Protein AF-A0A1S3R292-F1 (afdb_monomer_lite)

Radius of gyration: 14.04 Å; chains: 1; bounding box: 45×21×37 Å

Foldseek 3Di:
DDDDDAFEAEDEACQLVLVVVQVVVVVCCVVVNDHAEYEYPYHNAHDDPNSVVSVVCQQVVVDDRPHQYEYEADPDPSRNVQPPDQCKDASGHSYIYRHHDDD

Structure (mmCIF, N/CA/C/O backbone):
data_AF-A0A1S3R292-F1
#
_entry.id   AF-A0A1S3R292-F1
#
loop_
_atom_site.group_PDB
_atom_site.id
_atom_site.type_symbol
_atom_site.label_atom_id
_atom_site.label_alt_id
_atom_site.label_comp_id
_atom_site.label_asym_id
_atom_site.label_entity_id
_atom_site.label_seq_id
_atom_site.pdbx_PDB_ins_code
_atom_site.Cartn_x
_atom_site.Cartn_y
_atom_site.Cartn_z
_atom_site.occupancy
_atom_site.B_iso_or_equiv
_atom_site.auth_seq_id
_atom_site.auth_comp_id
_atom_site.auth_asym_id
_atom_site.auth_atom_id
_atom_site.pdbx_PDB_model_num
ATOM 1 N N . MET A 1 1 ? -27.817 -3.099 15.866 1.00 47.16 1 MET A N 1
ATOM 2 C CA . MET A 1 1 ? -26.360 -2.913 16.035 1.00 47.16 1 MET A CA 1
ATOM 3 C C . MET A 1 1 ? -25.913 -2.100 14.832 1.00 47.16 1 MET A C 1
ATOM 5 O O . MET A 1 1 ? -26.072 -2.596 13.729 1.00 47.16 1 MET A O 1
ATOM 9 N N . GLY A 1 2 ? -25.561 -0.823 15.002 1.00 67.75 2 GLY A N 1
ATOM 10 C CA . GLY A 1 2 ? -25.202 0.033 13.863 1.00 67.75 2 GLY A CA 1
ATOM 11 C C . GLY A 1 2 ? -23.869 -0.411 13.268 1.00 67.75 2 GLY A C 1
ATOM 12 O O . GLY A 1 2 ? -22.938 -0.684 14.026 1.00 67.75 2 GLY A O 1
ATOM 13 N N . GLU A 1 3 ? -23.788 -0.519 11.944 1.00 78.12 3 GLU A N 1
ATOM 14 C CA . GLU A 1 3 ? -22.535 -0.829 11.257 1.00 78.12 3 GLU A CA 1
ATOM 15 C C . GLU A 1 3 ? -21.489 0.235 11.603 1.00 78.12 3 GLU A C 1
ATOM 17 O O . GLU A 1 3 ? -21.733 1.441 11.505 1.00 78.12 3 GLU A O 1
ATOM 22 N N . LYS A 1 4 ? -20.324 -0.210 12.079 1.00 85.06 4 LYS A N 1
ATOM 23 C CA . LYS A 1 4 ? -19.222 0.693 12.399 1.00 85.06 4 LYS A CA 1
ATOM 24 C C . LYS A 1 4 ? -18.691 1.274 11.081 1.00 85.06 4 LYS A C 1
ATOM 26 O O . LYS A 1 4 ? -18.398 0.495 10.177 1.00 85.06 4 LYS A O 1
ATOM 31 N N . PRO A 1 5 ? -18.537 2.604 10.957 1.00 89.94 5 PRO A N 1
ATOM 32 C CA . PRO A 1 5 ? -18.028 3.197 9.727 1.00 89.94 5 PRO A CA 1
ATOM 33 C C . PRO A 1 5 ? -16.593 2.729 9.462 1.00 89.94 5 PRO A C 1
ATOM 35 O O . PRO A 1 5 ? -15.759 2.752 10.373 1.00 89.94 5 PRO A O 1
ATOM 38 N N . LEU A 1 6 ? -16.318 2.342 8.214 1.00 93.19 6 LEU A N 1
ATOM 39 C CA . LEU A 1 6 ? -14.980 1.982 7.743 1.00 93.19 6 LEU A CA 1
ATOM 40 C C . LEU A 1 6 ? -14.056 3.202 7.779 1.00 93.19 6 LEU A C 1
ATOM 42 O O . LEU A 1 6 ? -14.384 4.270 7.257 1.00 93.19 6 LEU A O 1
ATOM 46 N N . LYS A 1 7 ? -12.877 3.035 8.374 1.00 95.12 7 LYS A N 1
ATOM 47 C CA . LYS A 1 7 ? -11.827 4.049 8.445 1.00 95.12 7 LYS A CA 1
ATOM 48 C C . LYS A 1 7 ? -10.684 3.662 7.522 1.00 95.12 7 LYS A C 1
ATOM 50 O O . LYS A 1 7 ? -9.925 2.737 7.801 1.00 95.12 7 LYS A O 1
ATOM 55 N N . ILE A 1 8 ? -10.537 4.419 6.443 1.00 96.12 8 ILE A N 1
ATOM 56 C CA . ILE A 1 8 ? -9.555 4.163 5.391 1.00 96.12 8 ILE A CA 1
ATOM 57 C C . ILE A 1 8 ? -8.477 5.246 5.427 1.00 96.12 8 ILE A C 1
ATOM 59 O O . ILE A 1 8 ? -8.787 6.436 5.468 1.00 96.12 8 ILE A O 1
ATOM 63 N N . LEU A 1 9 ? -7.210 4.837 5.396 1.00 97.25 9 LEU A N 1
ATOM 64 C CA . LEU A 1 9 ? -6.099 5.730 5.077 1.00 97.25 9 LEU A CA 1
ATOM 65 C C . LEU A 1 9 ? -5.855 5.701 3.572 1.00 97.25 9 LEU A C 1
ATOM 67 O O . LEU A 1 9 ? -5.899 4.637 2.965 1.00 97.25 9 LEU A O 1
ATOM 71 N N . ALA A 1 10 ? -5.542 6.851 2.985 1.00 96.38 10 ALA A N 1
ATOM 72 C CA . ALA A 1 10 ? -5.107 6.943 1.598 1.00 96.38 10 ALA A CA 1
ATOM 73 C C . ALA A 1 10 ? -3.723 7.594 1.525 1.00 96.38 10 ALA A C 1
ATOM 75 O O . ALA A 1 10 ? -3.446 8.555 2.249 1.00 96.38 10 ALA A O 1
ATOM 76 N N . CYS A 1 11 ? -2.859 7.081 0.653 1.00 95.94 11 CYS A N 1
ATOM 77 C CA . CYS A 1 11 ? -1.584 7.704 0.312 1.00 95.94 11 CYS A CA 1
ATOM 78 C C . CYS A 1 11 ? -1.396 7.771 -1.207 1.00 95.94 11 CYS A C 1
ATOM 80 O O . CYS A 1 11 ? -1.903 6.923 -1.938 1.00 95.94 11 CYS A O 1
ATOM 82 N N . GLY A 1 12 ? -0.685 8.802 -1.665 1.00 94.69 12 GLY A N 1
ATOM 83 C CA . GLY A 1 12 ? -0.290 8.956 -3.065 1.00 94.69 12 GLY A CA 1
ATOM 84 C C . GLY A 1 12 ? 0.971 8.154 -3.376 1.00 94.69 12 GLY A C 1
ATOM 85 O O . GLY A 1 12 ? 1.060 6.976 -3.032 1.00 94.69 12 GLY A O 1
ATOM 86 N N . ASP A 1 13 ? 1.943 8.808 -4.004 1.00 93.56 13 ASP A N 1
ATOM 87 C CA . ASP A 1 13 ? 3.200 8.181 -4.403 1.00 93.56 13 ASP A CA 1
ATOM 88 C C . ASP A 1 13 ? 4.075 7.826 -3.192 1.00 93.56 13 ASP A C 1
ATOM 90 O O . ASP A 1 13 ? 4.370 8.654 -2.329 1.00 93.56 13 ASP A O 1
ATOM 94 N N . VAL A 1 14 ? 4.472 6.556 -3.130 1.00 95.06 14 VAL A N 1
ATOM 95 C CA . VAL A 1 14 ? 5.403 5.999 -2.141 1.00 95.06 14 VAL A CA 1
ATOM 96 C C . VAL A 1 14 ? 6.818 5.946 -2.715 1.00 95.06 14 VAL A C 1
ATOM 98 O O . VAL A 1 14 ? 7.786 6.138 -1.981 1.00 95.06 14 VAL A O 1
ATOM 101 N N . GLU A 1 15 ? 6.938 5.674 -4.018 1.00 94.19 15 GLU A N 1
ATOM 102 C CA . GLU A 1 15 ? 8.199 5.593 -4.768 1.00 94.19 15 GLU A CA 1
ATOM 103 C C . GLU A 1 15 ? 9.238 4.666 -4.110 1.00 94.19 15 GLU A C 1
ATOM 105 O O . GLU A 1 15 ? 10.442 4.904 -4.159 1.00 94.19 15 GLU A O 1
ATOM 110 N N . GLY A 1 16 ? 8.775 3.593 -3.457 1.00 94.50 16 GLY A N 1
ATOM 111 C CA . GLY A 1 16 ? 9.633 2.642 -2.749 1.00 94.50 16 GLY A CA 1
ATOM 112 C C . GLY A 1 16 ? 9.992 3.008 -1.305 1.00 94.50 16 GLY A C 1
ATOM 113 O O . GLY A 1 16 ? 10.612 2.192 -0.631 1.00 94.50 16 GLY A O 1
ATOM 114 N N . ASN A 1 17 ? 9.552 4.159 -0.782 1.00 96.56 17 ASN A N 1
ATOM 115 C CA . ASN A 1 17 ? 9.726 4.556 0.624 1.00 96.56 17 ASN A CA 1
ATOM 116 C C . ASN A 1 17 ? 8.679 3.902 1.561 1.00 96.56 17 ASN A C 1
ATOM 118 O O . ASN A 1 17 ? 7.995 4.573 2.345 1.00 96.56 17 ASN A O 1
ATOM 122 N N . ILE A 1 18 ? 8.521 2.582 1.479 1.00 97.25 18 ILE A N 1
ATOM 123 C CA . ILE A 1 18 ? 7.476 1.790 2.153 1.00 97.25 18 ILE A CA 1
ATOM 124 C C . ILE A 1 18 ? 7.543 1.939 3.687 1.00 97.25 18 ILE A C 1
ATOM 126 O O . ILE A 1 18 ? 6.534 2.167 4.357 1.00 97.25 18 ILE A O 1
ATOM 130 N N . ASN A 1 19 ? 8.741 1.886 4.261 1.00 97.69 19 ASN A N 1
ATOM 131 C CA . ASN A 1 19 ? 9.059 2.045 5.672 1.00 97.69 19 ASN A CA 1
ATOM 132 C C . ASN A 1 19 ? 8.609 3.412 6.180 1.00 97.69 19 ASN A C 1
ATOM 134 O O . ASN A 1 19 ? 8.035 3.500 7.268 1.00 97.69 19 ASN A O 1
ATOM 138 N N . ALA A 1 20 ? 8.837 4.474 5.403 1.00 97.44 20 ALA A N 1
ATOM 139 C CA . ALA A 1 20 ? 8.425 5.824 5.769 1.00 97.44 20 ALA A CA 1
ATOM 140 C C . ALA A 1 20 ? 6.895 5.913 5.878 1.00 97.44 20 ALA A C 1
ATOM 142 O O . ALA A 1 20 ? 6.367 6.384 6.893 1.00 97.44 20 ALA A O 1
ATOM 143 N N . VAL A 1 21 ? 6.180 5.377 4.884 1.00 97.50 21 VAL A N 1
ATOM 144 C CA . VAL A 1 21 ? 4.710 5.334 4.873 1.00 97.50 21 VAL A CA 1
ATOM 145 C C . VAL A 1 21 ? 4.181 4.493 6.030 1.00 97.50 21 VAL A C 1
ATOM 147 O O . VAL A 1 21 ? 3.346 4.963 6.803 1.00 97.50 21 VAL A O 1
ATOM 150 N N . PHE A 1 22 ? 4.705 3.288 6.241 1.00 97.81 22 PHE A N 1
ATOM 151 C CA . PHE A 1 22 ? 4.248 2.405 7.314 1.00 97.81 22 PHE A CA 1
ATOM 152 C C . PHE A 1 22 ? 4.585 2.927 8.716 1.00 97.8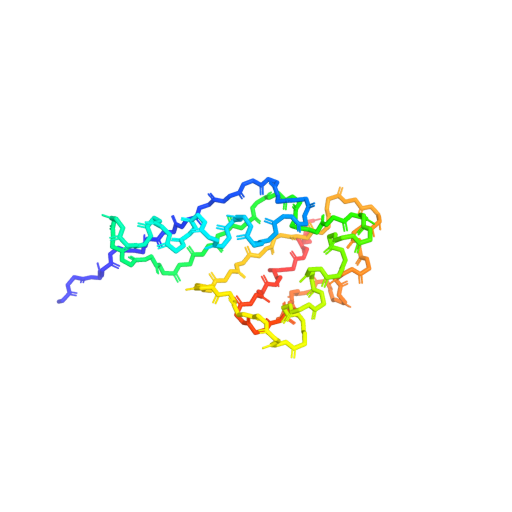1 22 PHE A C 1
ATOM 154 O O . PHE A 1 22 ? 3.787 2.761 9.642 1.00 97.81 22 PHE 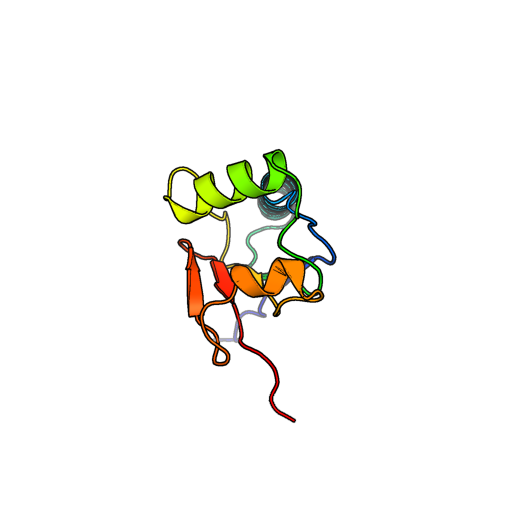A O 1
ATOM 161 N N . ASN A 1 23 ? 5.707 3.625 8.897 1.00 97.81 23 ASN A N 1
ATOM 162 C CA . ASN A 1 23 ? 6.003 4.334 10.145 1.00 97.81 23 ASN A CA 1
ATOM 163 C C . ASN A 1 23 ? 5.000 5.464 10.405 1.00 97.81 23 ASN A C 1
ATOM 165 O O . ASN A 1 23 ? 4.539 5.642 11.540 1.00 97.81 23 ASN A O 1
ATOM 169 N N . ARG A 1 24 ? 4.600 6.189 9.356 1.00 97.12 24 ARG A N 1
ATOM 170 C CA . ARG A 1 24 ? 3.560 7.215 9.457 1.00 97.12 24 ARG A CA 1
ATOM 171 C C . ARG A 1 24 ? 2.202 6.603 9.793 1.00 97.12 24 ARG A C 1
ATOM 173 O O . ARG A 1 24 ? 1.548 7.097 10.707 1.00 97.12 24 ARG A O 1
ATOM 180 N N . VAL A 1 25 ? 1.826 5.487 9.165 1.00 97.31 25 VAL A N 1
ATOM 181 C CA . VAL A 1 25 ? 0.605 4.728 9.495 1.00 97.31 25 VAL A CA 1
ATOM 182 C C . VAL A 1 25 ? 0.599 4.313 10.964 1.00 97.31 25 VAL A C 1
ATOM 184 O O . VAL A 1 25 ? -0.359 4.612 11.672 1.00 97.31 25 VAL A O 1
ATOM 187 N N . ARG A 1 26 ? 1.681 3.699 11.465 1.00 97.00 26 ARG A N 1
ATOM 188 C CA . ARG A 1 26 ? 1.808 3.328 12.887 1.00 97.00 26 ARG A CA 1
ATOM 189 C C . ARG A 1 26 ? 1.606 4.529 13.811 1.00 97.00 26 ARG A C 1
ATOM 191 O O . ARG A 1 26 ? 0.946 4.415 14.841 1.00 97.00 26 ARG A O 1
ATOM 198 N N . THR A 1 27 ? 2.157 5.682 13.443 1.00 97.25 27 THR A N 1
ATOM 199 C CA . THR A 1 27 ? 2.025 6.921 14.220 1.00 97.25 27 THR A CA 1
ATOM 200 C C . THR A 1 27 ? 0.590 7.446 14.215 1.00 97.25 27 THR A C 1
ATOM 202 O O . THR A 1 27 ? 0.077 7.827 15.265 1.00 97.25 27 THR A O 1
ATOM 205 N N . VAL A 1 28 ? -0.075 7.440 13.058 1.00 96.38 28 VAL A N 1
ATOM 206 C CA . VAL A 1 28 ? -1.473 7.873 12.919 1.00 96.38 28 VAL A CA 1
ATOM 207 C C . VAL A 1 28 ? -2.407 6.945 13.689 1.00 96.38 28 VAL A C 1
ATOM 209 O O . VAL A 1 28 ? -3.226 7.439 14.456 1.00 96.38 28 VAL A O 1
ATOM 212 N N . GLN A 1 29 ? -2.237 5.624 13.588 1.00 95.00 29 GLN A N 1
ATOM 213 C CA . GLN A 1 29 ? -3.065 4.674 14.33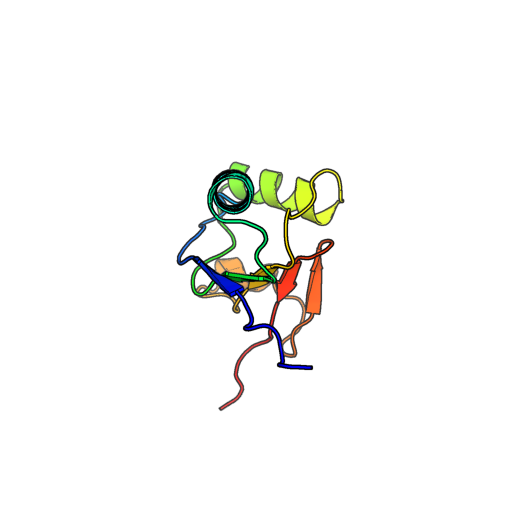6 1.00 95.00 29 GLN A CA 1
ATOM 214 C C . GLN A 1 29 ? -2.942 4.859 15.855 1.00 95.00 29 GLN A C 1
ATOM 216 O O . GLN A 1 29 ? -3.938 4.825 16.575 1.00 95.00 29 GLN A O 1
ATOM 221 N N . LYS A 1 30 ? -1.725 5.125 16.352 1.00 95.75 30 LYS A N 1
ATOM 222 C CA . LYS A 1 30 ? -1.495 5.429 17.774 1.00 95.75 30 LYS A CA 1
ATOM 223 C C . LYS A 1 30 ? -2.188 6.719 18.231 1.00 95.75 30 LYS A C 1
ATOM 225 O O . LYS A 1 30 ? -2.584 6.799 19.386 1.00 95.75 30 LYS A O 1
ATOM 230 N N . LYS A 1 31 ? -2.311 7.726 17.358 1.00 95.94 31 LYS A N 1
ATOM 231 C CA . LYS A 1 31 ? -2.876 9.047 17.696 1.00 95.94 31 LYS A CA 1
ATOM 232 C C . LYS A 1 31 ? -4.388 9.144 17.490 1.00 95.94 31 LYS A C 1
ATOM 234 O O . LYS A 1 31 ? -5.069 9.779 18.283 1.00 95.94 31 LYS A O 1
ATOM 239 N N . SER A 1 32 ? -4.900 8.554 16.416 1.00 93.19 32 SER A N 1
ATOM 240 C CA . SER A 1 32 ? -6.274 8.750 15.931 1.00 93.19 32 SER A CA 1
ATOM 241 C C . SER A 1 32 ? -7.149 7.497 16.069 1.00 93.19 32 SER A C 1
ATOM 243 O O . SER A 1 32 ? -8.326 7.516 15.703 1.00 93.19 32 SER A O 1
ATOM 245 N N . GLY A 1 33 ? -6.588 6.417 16.623 1.00 91.88 33 GLY A N 1
ATOM 246 C CA . GLY A 1 33 ? -7.235 5.117 16.762 1.00 91.88 33 GLY A CA 1
ATOM 247 C C . GLY A 1 33 ? -6.997 4.207 15.557 1.00 91.88 33 GLY A C 1
ATOM 248 O O . GLY A 1 33 ? -6.370 4.598 14.575 1.00 91.88 33 GLY A O 1
ATOM 249 N N . GLN A 1 34 ? -7.495 2.973 15.645 1.00 92.94 34 GLN A N 1
ATOM 250 C CA . GLN A 1 34 ? -7.290 1.982 14.590 1.00 92.94 34 GLN A CA 1
ATOM 251 C C . GLN A 1 34 ? -8.051 2.332 13.307 1.00 92.94 34 GLN A C 1
ATOM 253 O O . GLN A 1 34 ? -9.195 2.800 13.357 1.00 92.94 3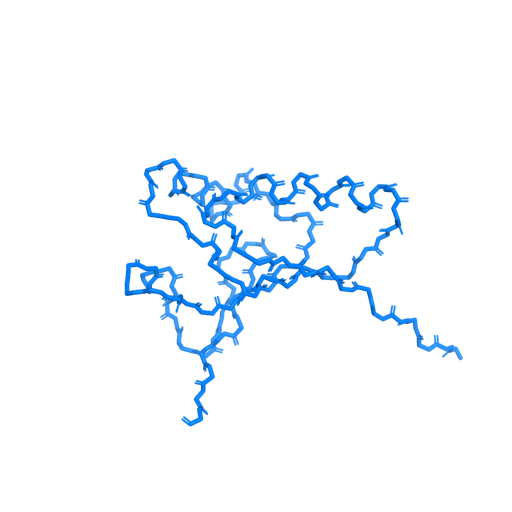4 GLN A O 1
ATOM 258 N N . PHE A 1 35 ? -7.388 2.075 12.183 1.00 96.12 35 PHE A N 1
ATOM 259 C CA . PHE A 1 35 ? -7.942 2.135 10.832 1.00 96.12 35 PHE A CA 1
ATOM 260 C C . PHE A 1 35 ? -8.081 0.710 10.296 1.00 96.12 35 PHE A C 1
ATOM 262 O O . PHE A 1 35 ? -7.394 -0.194 10.772 1.00 96.12 35 PHE A O 1
ATOM 269 N N . ASP A 1 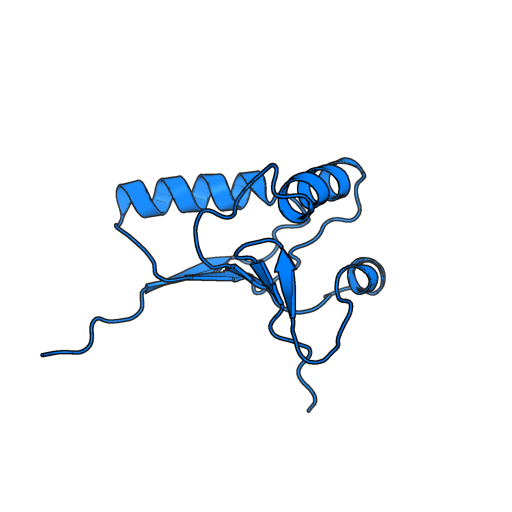36 ? -8.945 0.521 9.304 1.00 95.62 36 ASP A N 1
ATOM 270 C CA . ASP A 1 36 ? -9.251 -0.802 8.757 1.00 95.62 36 ASP A CA 1
ATOM 271 C C . ASP A 1 36 ? -8.325 -1.168 7.583 1.00 95.62 36 ASP A C 1
ATOM 273 O O . ASP A 1 36 ? -7.873 -2.307 7.485 1.00 95.62 36 ASP A O 1
ATOM 277 N N . LEU A 1 37 ? -7.980 -0.203 6.717 1.00 96.69 37 LEU A N 1
ATOM 278 C CA . LEU A 1 37 ? -7.062 -0.418 5.588 1.00 96.69 37 LEU A CA 1
ATOM 279 C C . LEU A 1 37 ? -6.297 0.848 5.166 1.00 96.69 37 LEU A C 1
ATOM 281 O O . LEU A 1 37 ? -6.707 1.976 5.457 1.00 96.69 37 LEU A O 1
ATOM 285 N N . LEU A 1 38 ? -5.199 0.641 4.437 1.00 97.81 38 LEU A N 1
ATOM 286 C CA . LEU A 1 38 ? -4.459 1.653 3.682 1.00 97.81 38 LEU A CA 1
ATOM 287 C C . LEU A 1 38 ? -4.673 1.433 2.180 1.00 97.81 38 LEU A C 1
ATOM 289 O O . LEU A 1 38 ? -4.488 0.325 1.691 1.00 97.81 38 LEU A O 1
ATOM 293 N N . LEU A 1 39 ? -4.997 2.492 1.444 1.00 97.06 39 LEU A N 1
ATOM 294 C CA . LEU A 1 39 ? -5.084 2.505 -0.011 1.00 97.06 39 LEU A CA 1
ATOM 295 C C . LEU A 1 39 ? -3.974 3.388 -0.597 1.00 97.06 39 LEU A C 1
ATOM 297 O O . LEU A 1 39 ? -3.963 4.602 -0.394 1.00 97.06 39 LEU A O 1
ATOM 301 N N . CYS A 1 40 ? -3.053 2.787 -1.343 1.00 95.88 40 CYS A N 1
ATOM 302 C CA . CYS A 1 40 ? -2.049 3.499 -2.123 1.00 95.88 40 CYS A CA 1
ATOM 303 C C . CYS A 1 40 ? -2.580 3.755 -3.535 1.00 95.88 40 CYS A C 1
ATOM 305 O O . CYS A 1 40 ? -2.672 2.827 -4.339 1.00 95.88 40 CYS A O 1
ATOM 307 N N . VAL A 1 41 ? -2.915 5.014 -3.830 1.00 93.44 41 VAL A N 1
ATOM 308 C CA . VAL A 1 41 ? -3.445 5.445 -5.136 1.00 93.44 41 VAL A CA 1
ATOM 309 C C . VAL A 1 41 ? -2.369 5.944 -6.108 1.00 93.44 41 VAL A C 1
ATOM 311 O O . VAL A 1 41 ? -2.700 6.331 -7.224 1.00 93.44 41 VAL A O 1
ATOM 314 N N . GLY A 1 42 ? -1.099 5.940 -5.695 1.00 90.88 42 GLY A N 1
ATOM 315 C CA . GLY A 1 42 ? 0.046 6.321 -6.523 1.00 90.88 42 GLY A CA 1
ATOM 316 C C . GLY A 1 42 ? 1.062 5.195 -6.712 1.00 90.88 42 GLY A C 1
ATOM 317 O O . GLY A 1 42 ? 0.780 4.016 -6.475 1.00 90.88 42 GLY A O 1
ATOM 318 N N . ASN A 1 43 ? 2.272 5.573 -7.115 1.00 91.75 43 ASN A N 1
ATOM 319 C CA . ASN A 1 43 ? 3.395 4.666 -7.320 1.00 91.75 43 ASN A CA 1
ATOM 320 C C . ASN A 1 43 ? 3.864 4.042 -6.008 1.00 91.75 43 ASN A C 1
ATOM 322 O O . ASN A 1 43 ? 4.521 4.697 -5.202 1.00 91.75 43 ASN A O 1
ATOM 326 N N . PHE A 1 44 ? 3.571 2.759 -5.801 1.00 94.44 44 PHE A N 1
ATOM 327 C CA . PHE A 1 44 ? 4.009 2.056 -4.595 1.00 94.44 44 PHE A CA 1
ATOM 328 C C . PHE A 1 44 ? 5.504 1.685 -4.633 1.00 94.44 44 PHE A C 1
ATOM 330 O O . PHE A 1 44 ? 6.228 1.857 -3.652 1.00 94.44 44 PHE A O 1
ATOM 337 N N . PHE A 1 45 ? 5.975 1.189 -5.780 1.00 94.12 45 PHE A N 1
ATOM 338 C CA . PHE A 1 45 ? 7.345 0.705 -5.966 1.00 94.12 45 PHE A CA 1
ATOM 339 C C . PHE A 1 45 ? 8.291 1.801 -6.463 1.00 94.12 45 PHE A C 1
ATOM 341 O O . PHE A 1 45 ? 7.875 2.709 -7.178 1.00 94.12 45 PHE A O 1
ATOM 348 N N . GLY A 1 46 ? 9.575 1.672 -6.123 1.00 90.88 46 GLY A N 1
ATOM 349 C CA . GLY A 1 46 ? 10.659 2.511 -6.636 1.00 90.88 46 GLY A CA 1
ATOM 350 C C . GLY A 1 46 ? 11.654 1.706 -7.477 1.00 90.88 46 GLY A C 1
ATOM 351 O O . GLY A 1 46 ? 11.778 0.488 -7.321 1.00 90.88 46 GLY A O 1
ATOM 352 N N . SER A 1 47 ? 12.370 2.385 -8.375 1.00 88.19 47 SER A N 1
ATOM 353 C CA . SER A 1 47 ? 13.357 1.750 -9.264 1.00 88.19 47 SER A CA 1
ATOM 354 C C . SER A 1 47 ? 14.765 1.668 -8.657 1.00 88.19 47 SER A C 1
ATOM 356 O O . SER A 1 47 ? 15.563 0.855 -9.129 1.00 88.19 47 SER A O 1
ATOM 358 N N . SER A 1 48 ? 15.077 2.443 -7.608 1.00 92.50 48 SER A N 1
ATOM 359 C CA . SER A 1 48 ? 16.422 2.465 -7.014 1.00 92.50 48 SER A CA 1
ATOM 360 C C . SER A 1 48 ? 16.787 1.136 -6.325 1.00 92.50 48 SER A C 1
ATOM 362 O O . SER A 1 48 ? 15.892 0.395 -5.900 1.00 92.50 48 SER A O 1
ATOM 364 N N . PRO A 1 49 ? 18.086 0.802 -6.195 1.00 93.62 49 PRO A N 1
ATOM 365 C CA . PRO A 1 49 ? 18.529 -0.389 -5.468 1.00 93.62 49 PRO A CA 1
ATOM 366 C C . PRO A 1 49 ? 18.017 -0.442 -4.022 1.00 93.62 49 PRO A C 1
ATOM 368 O O . PRO A 1 49 ? 17.638 -1.507 -3.542 1.00 93.62 49 PRO A O 1
ATOM 371 N N . GLU A 1 50 ? 17.946 0.705 -3.348 1.00 95.62 50 GLU A N 1
ATOM 372 C CA . GLU A 1 50 ? 17.479 0.831 -1.965 1.00 95.62 50 GLU A CA 1
ATOM 373 C C . GLU A 1 50 ? 15.983 0.525 -1.865 1.00 95.62 50 GLU A C 1
ATOM 375 O O . GLU A 1 50 ? 15.572 -0.278 -1.029 1.00 95.62 50 GLU A O 1
ATOM 380 N N . ALA A 1 51 ? 15.175 1.089 -2.770 1.00 94.44 51 ALA A N 1
ATOM 381 C CA . ALA A 1 51 ? 13.744 0.808 -2.857 1.00 94.44 51 ALA A CA 1
ATOM 382 C C . ALA A 1 51 ? 13.467 -0.678 -3.138 1.00 94.44 51 ALA A C 1
ATOM 384 O O . ALA A 1 51 ? 12.552 -1.275 -2.567 1.00 94.44 51 ALA A O 1
ATOM 385 N N . GLN A 1 52 ? 14.271 -1.296 -4.008 1.00 93.38 52 GLN A N 1
ATOM 386 C CA . GLN A 1 52 ? 14.156 -2.722 -4.304 1.00 93.38 52 GLN A CA 1
ATOM 387 C C . GLN A 1 52 ? 14.524 -3.584 -3.094 1.00 93.38 52 GLN A C 1
ATOM 389 O O . GLN A 1 52 ? 13.794 -4.529 -2.794 1.00 93.38 52 GLN A O 1
ATOM 394 N N . ALA A 1 53 ? 15.619 -3.264 -2.400 1.00 96.31 53 ALA A N 1
ATOM 395 C CA . ALA A 1 53 ? 16.039 -3.967 -1.191 1.00 96.31 53 ALA A CA 1
ATOM 396 C C . ALA A 1 53 ? 14.961 -3.887 -0.105 1.00 96.31 53 ALA A C 1
ATOM 398 O O . ALA A 1 53 ? 14.590 -4.904 0.478 1.00 96.31 53 ALA A O 1
ATOM 399 N N . GLU A 1 54 ? 14.389 -2.702 0.091 1.00 96.69 54 GLU A N 1
ATOM 400 C CA . GLU A 1 54 ? 13.313 -2.487 1.048 1.00 96.69 54 GLU A CA 1
ATOM 401 C C . GLU A 1 54 ? 12.066 -3.315 0.712 1.00 96.69 54 GLU A C 1
ATOM 403 O O . GLU A 1 54 ? 11.500 -3.972 1.586 1.00 96.69 54 GLU A O 1
ATOM 408 N N . TRP A 1 55 ? 11.664 -3.358 -0.562 1.00 96.25 55 TRP A N 1
ATOM 409 C CA . TRP A 1 55 ? 10.576 -4.230 -1.000 1.00 96.25 55 TRP A CA 1
ATOM 410 C C . TRP A 1 55 ? 10.861 -5.715 -0.727 1.00 96.25 55 TRP A C 1
ATOM 412 O O . TRP A 1 55 ? 9.957 -6.437 -0.303 1.00 96.25 55 TRP A O 1
ATOM 422 N N . GLN A 1 56 ? 12.102 -6.185 -0.912 1.00 96.69 56 GLN A N 1
ATOM 423 C CA . GLN A 1 56 ? 12.452 -7.582 -0.617 1.00 96.69 56 GLN A CA 1
ATOM 424 C C . GLN A 1 56 ? 12.280 -7.937 0.864 1.00 96.69 56 GLN A C 1
ATOM 426 O O . GLN A 1 56 ? 11.911 -9.071 1.175 1.00 96.69 56 GLN A O 1
ATOM 431 N N . GLU A 1 57 ? 12.489 -6.997 1.787 1.00 97.88 57 GLU A N 1
ATOM 432 C CA . GLU A 1 57 ? 12.247 -7.242 3.214 1.00 97.88 57 GLU A CA 1
ATOM 433 C C . GLU A 1 57 ? 10.766 -7.527 3.503 1.00 97.88 57 GLU A C 1
ATOM 435 O O . GLU A 1 57 ? 10.452 -8.394 4.317 1.00 97.88 57 GLU A O 1
ATOM 440 N N . TYR A 1 58 ? 9.846 -6.847 2.812 1.00 97.44 58 TYR A N 1
ATOM 441 C CA . TYR A 1 58 ? 8.410 -7.124 2.924 1.00 97.44 58 TYR A CA 1
ATOM 442 C C . TYR A 1 58 ? 8.023 -8.408 2.194 1.00 97.44 58 TYR A C 1
ATOM 444 O O . TYR A 1 58 ? 7.308 -9.242 2.744 1.00 97.44 58 TYR A O 1
ATOM 452 N N . LYS A 1 59 ? 8.544 -8.612 0.980 1.00 95.50 59 LYS A N 1
ATOM 453 C CA . LYS A 1 59 ? 8.248 -9.796 0.166 1.00 95.50 59 LYS A CA 1
ATOM 454 C C . LYS A 1 59 ? 8.724 -11.104 0.813 1.00 95.50 59 LYS A C 1
ATOM 456 O O . LYS A 1 59 ? 8.066 -12.128 0.670 1.00 95.50 59 LYS A O 1
ATOM 461 N N . SER A 1 60 ? 9.849 -11.072 1.529 1.00 96.50 60 SER A N 1
ATOM 462 C CA . SER A 1 60 ? 10.381 -12.216 2.289 1.00 96.50 60 SER A CA 1
ATOM 463 C C . SER A 1 60 ? 9.714 -12.422 3.654 1.00 96.50 60 SER A C 1
ATOM 465 O O . SER A 1 60 ? 9.929 -13.455 4.283 1.00 96.50 60 SER A O 1
ATOM 467 N N . GLY A 1 61 ? 8.925 -11.453 4.131 1.00 95.69 61 GLY A N 1
ATOM 468 C CA . GLY A 1 61 ? 8.304 -11.478 5.457 1.00 95.69 61 GLY A CA 1
ATOM 469 C C . GLY A 1 61 ? 9.218 -11.038 6.607 1.00 95.69 61 GLY A C 1
ATOM 470 O O . GLY A 1 61 ? 8.805 -11.113 7.765 1.00 95.69 61 GLY A O 1
ATOM 471 N N . ALA A 1 62 ? 10.432 -10.550 6.322 1.00 96.81 62 ALA A N 1
ATOM 472 C CA . ALA A 1 62 ? 11.316 -9.953 7.328 1.00 96.81 62 ALA A CA 1
ATOM 473 C C . ALA A 1 62 ? 10.700 -8.687 7.954 1.00 96.81 62 ALA A C 1
ATOM 475 O O . ALA A 1 62 ? 10.874 -8.419 9.144 1.00 96.81 62 ALA A O 1
ATOM 476 N N . LYS A 1 63 ? 9.929 -7.931 7.162 1.00 97.12 63 LYS A N 1
ATOM 477 C CA . LYS A 1 63 ? 9.079 -6.822 7.611 1.00 97.12 63 LYS A CA 1
ATOM 478 C C . LYS A 1 63 ? 7.613 -7.107 7.299 1.00 97.12 63 LYS A C 1
ATOM 480 O O . LYS A 1 63 ? 7.291 -7.799 6.340 1.00 97.12 63 LYS A O 1
ATOM 485 N N . LYS A 1 64 ? 6.716 -6.528 8.104 1.00 96.06 64 LYS A N 1
ATOM 486 C CA . LYS A 1 64 ? 5.260 -6.683 7.963 1.00 96.06 64 LYS A CA 1
ATOM 487 C C . LYS A 1 64 ? 4.557 -5.341 7.826 1.00 96.06 64 LYS A C 1
ATOM 489 O O . LYS A 1 64 ? 4.891 -4.382 8.537 1.00 96.06 64 LYS A O 1
ATOM 494 N N . ALA A 1 65 ? 3.565 -5.280 6.940 1.00 97.12 65 ALA A N 1
ATOM 495 C CA . ALA A 1 65 ? 2.707 -4.110 6.827 1.00 97.12 65 ALA A CA 1
ATOM 496 C C . ALA A 1 65 ? 1.865 -3.951 8.109 1.00 97.12 65 ALA A C 1
ATOM 498 O O . ALA A 1 65 ? 1.285 -4.924 8.594 1.00 97.12 65 ALA A O 1
ATOM 499 N N . PRO A 1 66 ? 1.786 -2.739 8.690 1.00 97.06 66 PRO A N 1
ATOM 500 C CA . PRO A 1 66 ? 1.094 -2.506 9.960 1.00 97.06 66 PRO A CA 1
ATOM 501 C C . PRO A 1 66 ? -0.436 -2.565 9.849 1.00 97.06 66 PRO A C 1
ATOM 503 O O . PRO A 1 66 ? -1.121 -2.472 10.865 1.00 97.06 66 PRO A O 1
ATOM 506 N N . ILE A 1 67 ? -0.962 -2.618 8.628 1.00 97.12 67 ILE A N 1
ATOM 507 C CA . ILE A 1 67 ? -2.381 -2.625 8.291 1.00 97.12 67 ILE A CA 1
ATOM 508 C C . ILE A 1 67 ? -2.540 -3.233 6.896 1.00 97.12 67 ILE A C 1
ATOM 510 O O . ILE A 1 67 ? -1.597 -3.175 6.098 1.00 97.12 67 ILE A O 1
ATOM 514 N N . HIS A 1 68 ? -3.720 -3.777 6.603 1.00 97.19 68 HIS A N 1
ATOM 515 C CA . HIS A 1 68 ? -4.024 -4.271 5.269 1.00 97.19 68 HIS A CA 1
ATOM 516 C C . HIS A 1 68 ? -3.854 -3.157 4.242 1.00 97.19 68 HIS A C 1
ATOM 518 O O . HIS A 1 68 ? -4.452 -2.087 4.371 1.00 97.19 68 HIS A O 1
ATOM 524 N N . THR A 1 69 ? -2.977 -3.385 3.270 1.00 97.81 69 THR A N 1
ATOM 525 C CA . THR A 1 69 ? -2.552 -2.364 2.316 1.00 97.81 69 THR A CA 1
ATOM 526 C C . THR A 1 69 ? -2.955 -2.777 0.913 1.00 97.81 69 THR A C 1
ATOM 528 O O . THR A 1 69 ? -2.444 -3.759 0.384 1.00 97.81 69 THR A O 1
ATOM 531 N N . TYR A 1 70 ? -3.841 -2.005 0.297 1.00 96.75 70 TYR A N 1
ATOM 532 C CA . TYR A 1 70 ? -4.198 -2.145 -1.104 1.00 96.75 70 TYR A CA 1
ATOM 533 C C . TYR A 1 70 ? -3.385 -1.184 -1.956 1.00 96.75 70 TYR A C 1
ATOM 535 O O . TYR A 1 70 ? -3.294 0.004 -1.644 1.00 96.75 70 TYR A O 1
ATOM 543 N N . ILE A 1 71 ? -2.823 -1.688 -3.048 1.00 95.31 71 ILE A N 1
ATOM 544 C CA . ILE A 1 71 ? -2.076 -0.884 -4.011 1.00 95.31 71 ILE A CA 1
ATOM 545 C C . ILE A 1 71 ? -2.700 -0.996 -5.399 1.00 95.31 71 ILE A C 1
ATOM 547 O O . ILE A 1 71 ? -3.246 -2.040 -5.777 1.00 95.31 71 ILE A O 1
ATOM 551 N N . LEU A 1 72 ? -2.604 0.090 -6.160 1.00 91.00 72 LEU A N 1
ATOM 552 C CA . LEU A 1 72 ? -2.963 0.111 -7.573 1.00 91.00 72 LEU A CA 1
ATOM 553 C C . LEU A 1 72 ? -1.815 -0.414 -8.448 1.00 91.00 72 LEU A C 1
ATOM 555 O O . LEU A 1 72 ? -0.704 -0.663 -7.979 1.00 91.00 72 LEU A O 1
ATOM 559 N N . GLY A 1 73 ? -2.124 -0.639 -9.725 1.00 83.69 73 GLY A N 1
ATOM 560 C CA . GLY A 1 73 ? -1.178 -1.190 -10.693 1.00 83.69 73 GLY A CA 1
ATOM 561 C C . GLY A 1 73 ? -0.045 -0.234 -11.041 1.00 83.69 73 GLY A C 1
ATOM 562 O O . GLY A 1 73 ? -0.057 0.940 -10.680 1.00 83.69 73 GLY A O 1
ATOM 563 N N . ALA A 1 74 ? 0.929 -0.758 -11.782 1.00 79.62 74 ALA A N 1
ATOM 564 C CA . ALA A 1 74 ? 2.076 -0.001 -12.263 1.00 79.62 74 ALA A CA 1
ATOM 565 C C . ALA A 1 74 ? 1.659 1.302 -12.963 1.00 79.62 74 ALA A C 1
ATOM 567 O O . ALA A 1 74 ? 0.908 1.257 -13.940 1.00 79.62 74 ALA A O 1
ATOM 568 N N . ALA A 1 75 ? 2.203 2.442 -12.525 1.00 75.19 75 ALA A N 1
ATOM 569 C CA . ALA A 1 75 ? 2.074 3.695 -13.272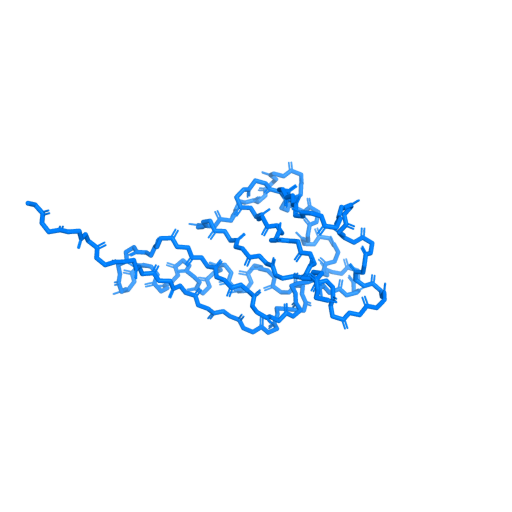 1.00 75.19 75 ALA A CA 1
ATOM 570 C C . ALA A 1 75 ? 3.173 3.862 -14.338 1.00 75.19 75 ALA A C 1
ATOM 572 O O . ALA A 1 75 ? 3.161 4.833 -15.090 1.00 75.19 75 ALA A O 1
ATOM 573 N N . SER A 1 76 ? 4.123 2.920 -14.429 1.00 73.38 76 SER A N 1
ATOM 574 C CA . SER A 1 76 ? 5.213 2.942 -15.408 1.00 73.38 76 SER A CA 1
ATOM 575 C C . SER A 1 76 ? 5.577 1.545 -15.920 1.00 73.38 76 SER A C 1
ATOM 577 O O . SER A 1 76 ? 5.332 0.521 -15.276 1.00 73.38 76 SER A O 1
ATOM 579 N N . GLN A 1 77 ? 6.218 1.483 -17.088 1.00 75.19 77 GLN A N 1
ATOM 580 C CA . GLN A 1 77 ? 6.656 0.211 -17.669 1.00 75.19 77 GLN A CA 1
ATOM 581 C C . GLN A 1 77 ? 7.704 -0.493 -16.783 1.00 75.19 77 GLN A C 1
ATOM 583 O O . GLN A 1 77 ? 7.665 -1.711 -16.627 1.00 75.19 77 GLN A O 1
ATOM 588 N N . GLU A 1 78 ? 8.568 0.271 -16.107 1.00 77.06 78 GLU A N 1
ATOM 589 C CA . GLU A 1 78 ? 9.588 -0.250 -15.182 1.00 77.06 78 GLU A CA 1
ATOM 590 C C . GLU A 1 78 ? 8.997 -0.960 -13.959 1.00 77.06 78 GLU A C 1
ATOM 592 O O . GLU A 1 78 ? 9.552 -1.946 -13.469 1.00 77.06 78 GLU A O 1
ATOM 597 N N . THR A 1 79 ? 7.856 -0.475 -13.462 1.00 79.62 79 THR A N 1
ATOM 598 C CA . THR A 1 79 ? 7.205 -1.032 -12.270 1.00 79.62 79 THR A CA 1
ATOM 599 C C . THR A 1 79 ? 6.297 -2.215 -12.597 1.00 79.62 79 THR A C 1
ATOM 601 O O . THR A 1 79 ? 5.919 -2.961 -11.698 1.00 79.62 79 THR A O 1
ATOM 604 N N . THR A 1 80 ? 6.024 -2.475 -13.882 1.00 81.56 80 THR A N 1
ATOM 605 C CA . THR A 1 80 ? 5.163 -3.584 -14.331 1.00 81.56 80 THR A CA 1
ATOM 606 C C . THR A 1 80 ? 5.679 -4.948 -13.859 1.00 81.56 80 THR A C 1
ATOM 608 O O . THR A 1 80 ? 4.885 -5.815 -13.509 1.00 81.56 80 THR A O 1
ATOM 611 N N . ARG A 1 81 ? 7.003 -5.122 -13.734 1.00 83.81 81 ARG A N 1
ATOM 612 C CA . ARG A 1 81 ? 7.635 -6.365 -13.243 1.00 83.81 81 ARG A CA 1
ATOM 613 C C . ARG A 1 81 ? 7.229 -6.775 -11.822 1.00 83.81 81 ARG A C 1
ATOM 615 O O . ARG A 1 81 ? 7.433 -7.925 -11.446 1.00 83.81 81 ARG A O 1
ATOM 622 N N . PHE A 1 82 ? 6.697 -5.849 -11.024 1.00 81.56 82 PHE A N 1
ATOM 623 C CA . PHE A 1 82 ? 6.232 -6.139 -9.667 1.00 81.56 82 PHE A CA 1
ATOM 624 C C . PHE A 1 82 ? 4.814 -6.724 -9.629 1.00 81.56 82 PHE A C 1
ATOM 626 O O . PHE A 1 82 ? 4.397 -7.209 -8.581 1.00 81.56 82 PHE A O 1
ATOM 633 N N . PHE A 1 83 ? 4.096 -6.721 -10.756 1.00 85.00 83 PHE A N 1
ATOM 634 C CA . PHE A 1 83 ? 2.702 -7.144 -10.851 1.00 85.00 83 PHE A CA 1
ATOM 635 C C . PHE A 1 83 ? 2.598 -8.412 -11.715 1.00 85.00 83 PHE A C 1
ATOM 637 O O . PHE A 1 83 ? 2.616 -8.323 -12.942 1.00 85.00 83 PHE A O 1
ATOM 644 N N . PRO A 1 84 ? 2.515 -9.606 -11.100 1.00 81.12 84 PRO A N 1
ATOM 645 C CA . PRO A 1 84 ? 2.580 -10.876 -11.827 1.00 81.12 84 PRO A CA 1
ATOM 646 C C . PRO A 1 84 ? 1.284 -11.234 -12.569 1.00 81.12 84 PRO A C 1
ATOM 648 O O . PRO A 1 84 ? 1.310 -12.058 -13.477 1.00 81.12 84 PRO A O 1
ATOM 651 N N . SER A 1 85 ? 0.151 -10.641 -12.184 1.00 79.38 85 SER A N 1
ATOM 652 C CA . SER A 1 85 ? -1.172 -10.898 -12.764 1.00 79.38 85 SER A CA 1
ATOM 653 C C . SER A 1 85 ? -1.856 -9.588 -13.139 1.00 79.38 85 SER A C 1
ATOM 655 O O . SER A 1 85 ? -1.513 -8.535 -12.612 1.00 79.38 85 SER A O 1
ATOM 657 N N . ALA A 1 86 ? -2.842 -9.638 -14.034 1.00 77.50 86 ALA A N 1
ATOM 658 C CA . ALA A 1 86 ? -3.720 -8.505 -14.316 1.00 77.50 86 ALA A CA 1
ATOM 659 C C . ALA A 1 86 ? -4.923 -8.440 -13.356 1.00 77.50 86 ALA A C 1
ATOM 661 O O . ALA A 1 86 ? -5.450 -7.354 -13.140 1.00 77.50 86 ALA A O 1
ATOM 662 N N . ASP A 1 87 ? -5.321 -9.565 -12.757 1.00 82.56 87 ASP A N 1
ATOM 663 C CA . ASP A 1 87 ? -6.595 -9.711 -12.030 1.00 82.56 87 ASP A CA 1
ATOM 664 C C . ASP A 1 87 ? -6.484 -9.408 -10.522 1.00 82.56 87 ASP A C 1
ATOM 666 O O . ASP A 1 87 ? -7.410 -9.656 -9.756 1.00 82.56 87 ASP A O 1
ATOM 670 N N . GLY A 1 88 ? -5.350 -8.847 -10.099 1.00 86.75 88 GLY A N 1
ATOM 671 C CA . GLY A 1 88 ? -5.039 -8.609 -8.694 1.00 86.75 88 GLY A CA 1
ATOM 672 C C . GLY A 1 88 ? -4.464 -9.848 -8.015 1.00 86.75 88 GLY A C 1
ATOM 673 O O . GLY A 1 88 ? -4.693 -10.984 -8.430 1.00 86.75 88 GLY A O 1
ATOM 674 N N . CYS A 1 89 ? -3.634 -9.628 -7.003 1.00 91.38 89 CYS A N 1
ATOM 675 C CA . CYS A 1 89 ? -3.027 -10.698 -6.218 1.00 91.38 89 CYS A CA 1
ATOM 676 C C . CYS A 1 89 ? -2.419 -10.148 -4.929 1.00 91.38 89 CYS A C 1
ATOM 678 O O . CYS A 1 89 ? -2.025 -8.982 -4.855 1.00 91.38 89 CYS A O 1
ATOM 680 N N . GLU A 1 90 ? -2.266 -11.011 -3.933 1.00 94.25 90 GLU A N 1
ATOM 681 C CA . GLU A 1 90 ? -1.394 -10.720 -2.800 1.00 94.25 90 GLU A CA 1
ATOM 682 C C . GLU A 1 90 ? 0.068 -10.697 -3.279 1.00 94.25 90 GLU A C 1
ATOM 684 O O . GLU A 1 90 ? 0.528 -11.620 -3.954 1.00 94.25 90 GLU A O 1
ATOM 689 N N . LEU A 1 91 ? 0.786 -9.608 -2.992 1.00 94.06 91 LEU A N 1
ATOM 690 C CA . LEU A 1 91 ? 2.186 -9.430 -3.397 1.00 94.06 91 LEU A CA 1
ATOM 691 C C . LEU A 1 91 ? 3.167 -9.768 -2.269 1.00 94.06 91 LEU A C 1
ATOM 693 O O . LEU A 1 91 ? 4.295 -10.187 -2.535 1.00 94.06 91 LEU A O 1
ATOM 697 N N . ALA A 1 92 ? 2.739 -9.544 -1.030 1.00 95.56 92 ALA A N 1
ATOM 698 C CA . ALA A 1 92 ? 3.428 -9.868 0.212 1.00 95.56 92 ALA A CA 1
ATOM 699 C C . ALA A 1 92 ? 2.385 -9.952 1.340 1.00 95.56 92 ALA A C 1
ATOM 701 O O . ALA A 1 92 ? 1.260 -9.489 1.155 1.00 95.56 92 ALA A O 1
ATOM 702 N N . ASP A 1 93 ? 2.768 -10.481 2.507 1.00 96.06 93 ASP A N 1
ATOM 703 C CA . ASP A 1 93 ? 1.888 -10.561 3.684 1.00 96.06 93 ASP A CA 1
ATOM 704 C C . ASP A 1 93 ? 1.235 -9.196 3.959 1.00 96.06 93 ASP A C 1
ATOM 706 O O . ASP A 1 93 ? 1.922 -8.207 4.252 1.00 96.06 93 ASP A O 1
ATOM 710 N N . ASN A 1 94 ? -0.097 -9.153 3.851 1.00 96.19 94 ASN A N 1
ATOM 711 C CA . ASN A 1 94 ? -0.921 -7.978 4.132 1.00 96.19 94 ASN A CA 1
ATOM 712 C C . ASN A 1 94 ? -0.756 -6.807 3.128 1.00 96.19 94 ASN A C 1
ATOM 714 O O . ASN A 1 94 ? -1.131 -5.668 3.433 1.00 96.19 94 ASN A O 1
ATOM 718 N N . ILE A 1 95 ? -0.209 -7.079 1.933 1.00 97.06 95 ILE A N 1
ATOM 719 C CA . ILE A 1 95 ? -0.065 -6.131 0.816 1.00 97.06 95 ILE A CA 1
ATOM 720 C C . ILE A 1 95 ? -0.667 -6.744 -0.454 1.00 97.06 95 ILE A C 1
ATOM 722 O O . ILE A 1 95 ? -0.098 -7.653 -1.064 1.00 97.06 95 ILE A O 1
ATOM 726 N N . THR A 1 96 ? -1.789 -6.186 -0.897 1.00 96.38 96 THR A N 1
ATOM 727 C CA . THR A 1 96 ? -2.587 -6.711 -2.005 1.00 96.38 96 THR A CA 1
ATOM 728 C C . THR A 1 96 ? -2.624 -5.727 -3.163 1.00 96.38 96 THR A C 1
ATOM 730 O O . THR A 1 96 ? -2.976 -4.559 -3.009 1.00 96.38 96 THR A O 1
ATOM 733 N N . TYR A 1 97 ? -2.310 -6.209 -4.358 1.00 94.56 97 TYR A N 1
ATOM 734 C CA . TYR A 1 97 ? -2.565 -5.488 -5.593 1.00 94.56 97 TYR A CA 1
ATOM 735 C C . TYR A 1 97 ? -3.996 -5.747 -6.070 1.00 94.56 97 TYR A C 1
ATOM 737 O O . TYR A 1 97 ? -4.400 -6.898 -6.222 1.00 94.56 97 TYR A O 1
ATOM 745 N N . LEU A 1 98 ? -4.746 -4.674 -6.334 1.00 92.44 98 LEU A N 1
ATOM 746 C CA . LEU A 1 98 ? -6.170 -4.742 -6.688 1.00 92.44 98 LEU A CA 1
ATOM 747 C C . LEU A 1 98 ? -6.467 -5.176 -8.131 1.00 92.44 98 LEU A C 1
ATOM 749 O O . LEU A 1 98 ? -7.625 -5.401 -8.467 1.00 92.44 98 LEU A O 1
ATOM 753 N N . GLY A 1 99 ? -5.451 -5.299 -8.982 1.00 86.81 99 GLY A N 1
ATOM 754 C CA . GLY A 1 99 ? -5.649 -5.600 -10.395 1.00 86.81 99 GLY A CA 1
ATOM 755 C C . GLY A 1 99 ? -5.700 -4.353 -11.272 1.00 86.81 99 GLY A C 1
ATOM 756 O O . GLY A 1 99 ? -5.779 -3.212 -10.807 1.00 86.81 99 GLY A O 1
ATOM 757 N N . LYS A 1 100 ? -5.600 -4.584 -12.579 1.00 80.69 100 LYS A N 1
ATOM 758 C CA . LYS A 1 100 ? -5.671 -3.540 -13.594 1.00 80.69 100 LYS A CA 1
ATOM 759 C C . LYS A 1 100 ? -7.125 -3.404 -14.012 1.00 80.69 100 LYS A C 1
ATOM 761 O O . LYS A 1 100 ? -7.745 -4.391 -14.397 1.00 80.69 100 LYS A O 1
ATOM 766 N N . SER A 1 101 ? -7.648 -2.180 -13.989 1.00 72.81 101 SER A N 1
ATOM 767 C CA . SER A 1 101 ? -8.979 -1.922 -14.537 1.00 72.81 101 SER A CA 1
ATOM 768 C C . SER A 1 101 ? -8.986 -2.265 -16.031 1.00 72.81 101 SER A C 1
ATOM 770 O O . SER A 1 101 ? -8.209 -1.694 -16.801 1.00 72.81 101 SER A O 1
ATOM 772 N N . ARG A 1 102 ? -9.823 -3.230 -16.428 1.00 60.06 102 ARG A N 1
ATOM 773 C CA . ARG A 1 102 ? -10.162 -3.491 -17.829 1.00 60.06 102 ARG A CA 1
ATOM 774 C C . ARG A 1 102 ? -11.471 -2.759 -18.117 1.00 60.06 102 ARG A C 1
ATOM 776 O O . ARG A 1 102 ? -12.538 -3.286 -17.816 1.00 60.06 102 ARG A O 1
ATOM 783 N N . LEU A 1 103 ? -11.366 -1.537 -18.629 1.00 51.81 103 LEU A N 1
ATOM 784 C CA . LEU A 1 103 ? -12.451 -0.867 -19.347 1.00 51.81 103 LEU A CA 1
ATOM 785 C C . LEU A 1 103 ? -12.168 -0.975 -20.843 1.00 51.81 103 LEU A C 1
ATOM 787 O O . LEU A 1 103 ? -10.975 -0.845 -21.207 1.00 51.81 103 LEU A O 1
#

Secondary structure (DSSP, 8-state):
-PPPPP-EEEE---TT-HHHHHHHHHHHHHHH---SEEEE-S-----SHHHHHHHHHHHTTSS--SSEEEEPPPSSTTTGGG---SS-EEEETTEEE------

Sequence (103 aa):
MGEKPLKILACGDVEGNINAVFNRVRTVQKKSGQFDLLLCVGNFFGSSPEAQAEWQEYKSGAKKAPIHTYILGAASQETTRFFPSADGCELADNITYLGKSRL

pLDDT: mean 90.77, std 9.61, range [47.16, 97.88]